Protein AF-A0A8J7X5C4-F1 (afdb_monomer_lite)

Structure (mmCIF, N/CA/C/O backbone):
data_AF-A0A8J7X5C4-F1
#
_entry.id   AF-A0A8J7X5C4-F1
#
loop_
_atom_site.group_PDB
_atom_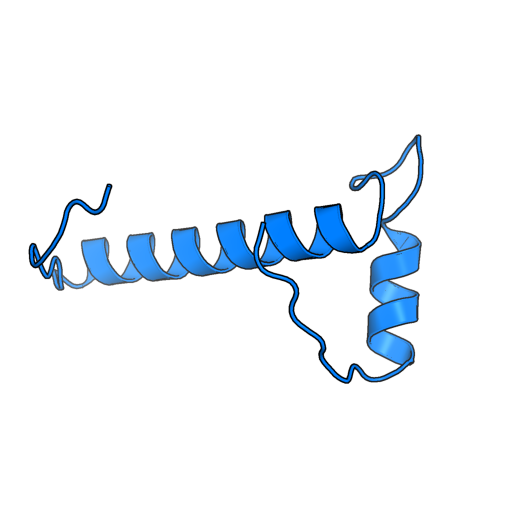site.id
_atom_site.type_symbol
_atom_site.label_atom_id
_atom_site.label_alt_id
_atom_site.label_comp_id
_atom_site.label_asym_id
_atom_site.label_entity_id
_atom_site.label_seq_id
_atom_site.pdbx_PDB_ins_code
_atom_site.Cartn_x
_atom_site.Cartn_y
_atom_site.Cartn_z
_atom_site.occupancy
_atom_site.B_iso_or_equiv
_atom_site.auth_seq_id
_atom_site.auth_comp_id
_atom_site.auth_asym_id
_atom_site.auth_atom_id
_atom_site.pdbx_PDB_model_num
ATOM 1 N N . MET A 1 1 ? 12.196 -5.081 10.752 1.00 77.31 1 MET A N 1
ATOM 2 C CA . MET A 1 1 ? 10.883 -5.213 10.082 1.00 77.31 1 MET A CA 1
ATOM 3 C C . MET A 1 1 ? 10.488 -6.680 10.083 1.00 77.31 1 MET A C 1
ATOM 5 O O . MET A 1 1 ? 11.287 -7.475 9.591 1.00 77.31 1 MET A O 1
ATOM 9 N N . PRO A 1 2 ? 9.326 -7.049 10.645 1.00 85.81 2 PRO A N 1
ATOM 10 C CA . PRO A 1 2 ? 8.818 -8.412 10.534 1.00 85.81 2 PRO A CA 1
ATOM 11 C C . PRO A 1 2 ? 8.595 -8.759 9.058 1.00 85.81 2 PRO A C 1
ATOM 13 O O . PRO A 1 2 ? 8.205 -7.900 8.264 1.00 85.81 2 PRO A O 1
ATOM 16 N N . ARG A 1 3 ? 8.885 -10.006 8.683 1.00 87.81 3 ARG A N 1
ATOM 17 C CA . ARG A 1 3 ? 8.584 -10.523 7.345 1.00 87.81 3 ARG A CA 1
ATOM 18 C C . ARG A 1 3 ? 7.255 -11.256 7.398 1.00 87.81 3 ARG A C 1
ATOM 20 O O . ARG A 1 3 ? 7.026 -12.041 8.311 1.00 87.81 3 ARG A O 1
ATOM 27 N N . VAL A 1 4 ? 6.414 -11.001 6.407 1.00 86.81 4 VAL A N 1
ATOM 28 C CA . VAL A 1 4 ? 5.131 -11.679 6.230 1.00 86.81 4 VAL A CA 1
ATOM 29 C C . VAL A 1 4 ? 5.146 -12.316 4.848 1.00 86.81 4 VAL A C 1
ATOM 31 O O . VAL A 1 4 ? 5.617 -11.694 3.895 1.00 86.81 4 VAL A O 1
ATOM 34 N N . CYS A 1 5 ? 4.674 -13.556 4.755 1.00 90.06 5 CYS A N 1
ATOM 35 C CA . CYS A 1 5 ? 4.461 -14.248 3.491 1.00 90.06 5 CYS A CA 1
ATOM 36 C C . CYS A 1 5 ? 2.953 -14.384 3.286 1.00 90.06 5 CYS A C 1
ATOM 38 O O . CYS A 1 5 ? 2.250 -14.778 4.216 1.00 90.06 5 CYS A O 1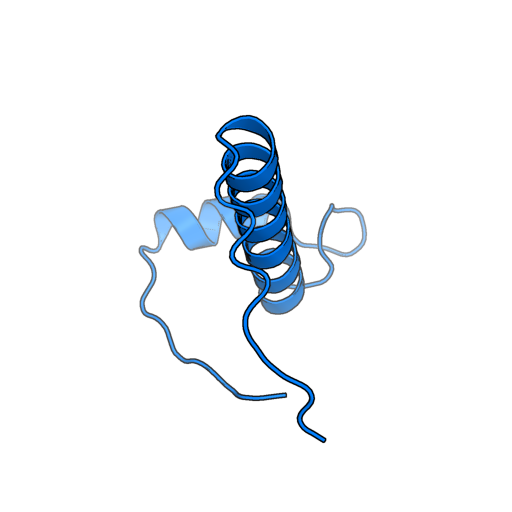
ATOM 40 N N . VAL A 1 6 ? 2.461 -14.016 2.107 1.00 88.69 6 VAL A N 1
ATOM 41 C CA . VAL A 1 6 ? 1.036 -14.073 1.769 1.00 88.69 6 VAL A CA 1
ATOM 42 C C . VAL A 1 6 ? 0.886 -14.605 0.351 1.00 88.69 6 VAL A C 1
ATOM 44 O O . VAL A 1 6 ? 1.703 -14.292 -0.516 1.00 88.69 6 VAL A O 1
ATOM 47 N N . GLU A 1 7 ? -0.159 -15.388 0.114 1.00 93.75 7 GLU A N 1
ATOM 48 C CA . GLU A 1 7 ? -0.535 -15.816 -1.231 1.00 93.75 7 GLU A CA 1
ATOM 49 C C . GLU A 1 7 ? -1.511 -14.805 -1.830 1.00 93.75 7 GLU A C 1
ATOM 51 O O . GLU A 1 7 ? -2.464 -14.376 -1.177 1.00 93.75 7 GLU A O 1
ATOM 56 N N . VAL A 1 8 ? -1.261 -14.400 -3.075 1.00 91.31 8 VAL A N 1
ATOM 57 C CA . VAL A 1 8 ? -2.054 -13.383 -3.769 1.00 91.31 8 VAL A CA 1
ATOM 58 C C . VAL A 1 8 ? -2.378 -13.889 -5.173 1.00 91.31 8 VAL A C 1
ATOM 60 O O . VAL A 1 8 ? -1.484 -14.411 -5.842 1.00 91.31 8 VAL A O 1
ATOM 63 N 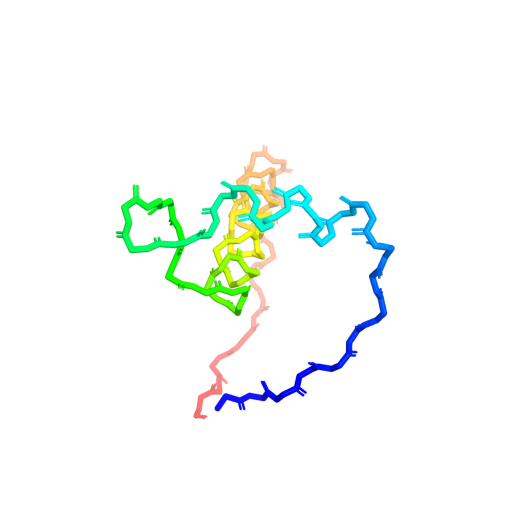N . PRO A 1 9 ? -3.621 -13.727 -5.657 1.00 96.38 9 PRO A N 1
ATOM 64 C CA . PRO A 1 9 ? -3.950 -14.041 -7.039 1.00 96.38 9 PRO A CA 1
ATOM 65 C C . PRO A 1 9 ? -3.086 -13.253 -8.032 1.00 96.38 9 PRO A C 1
ATOM 67 O O . PRO A 1 9 ? -2.867 -12.053 -7.857 1.00 96.38 9 PRO A O 1
ATOM 70 N N . GLN A 1 10 ? -2.669 -13.907 -9.120 1.00 94.00 10 GLN A N 1
ATOM 71 C CA . GLN A 1 10 ? -1.783 -13.312 -10.130 1.00 94.00 10 GLN A CA 1
ATOM 72 C C . GLN A 1 10 ? -2.322 -11.989 -10.694 1.00 94.00 10 GLN A C 1
ATOM 74 O O . GLN A 1 10 ? -1.582 -11.017 -10.784 1.00 94.00 10 GLN A O 1
ATOM 79 N N . HIS A 1 11 ? -3.622 -11.917 -10.993 1.00 95.44 11 HIS A N 1
ATOM 80 C CA . HIS A 1 11 ? -4.230 -10.709 -11.558 1.00 95.44 11 HIS A CA 1
ATOM 81 C C . HIS A 1 11 ? -4.078 -9.477 -10.647 1.00 95.44 11 HIS A C 1
ATOM 83 O O . HIS A 1 11 ? -3.891 -8.368 -11.138 1.00 95.44 11 HIS A O 1
ATOM 89 N N . ILE A 1 12 ? -4.086 -9.666 -9.322 1.00 92.19 12 ILE A N 1
ATOM 90 C CA . ILE A 1 12 ? -3.863 -8.579 -8.360 1.00 92.19 12 ILE A CA 1
ATOM 91 C C . ILE A 1 12 ? -2.402 -8.128 -8.390 1.00 92.19 12 ILE A C 1
ATOM 93 O O . ILE A 1 12 ? -2.130 -6.930 -8.336 1.00 92.19 12 ILE A O 1
ATOM 97 N N . LEU A 1 13 ? -1.455 -9.066 -8.490 1.00 90.75 13 LEU A N 1
ATOM 98 C CA . LEU A 1 13 ? -0.035 -8.729 -8.624 1.00 90.75 13 LEU A CA 1
ATOM 99 C C . LEU A 1 13 ? 0.234 -7.961 -9.918 1.00 90.75 13 LEU A C 1
ATOM 101 O O . LEU A 1 13 ? 0.973 -6.978 -9.890 1.00 90.75 13 LEU A O 1
ATOM 105 N N . ASP A 1 14 ? -0.400 -8.362 -11.017 1.00 92.38 14 ASP A N 1
ATOM 106 C CA . ASP A 1 14 ? -0.277 -7.681 -12.305 1.00 92.38 14 ASP A CA 1
ATOM 107 C C . ASP A 1 14 ? -0.827 -6.248 -12.226 1.00 92.38 14 ASP A C 1
ATOM 109 O O . ASP A 1 14 ? -0.191 -5.303 -12.703 1.00 92.38 14 ASP A O 1
ATOM 113 N N . ASP A 1 15 ? -1.974 -6.058 -11.570 1.00 90.44 15 ASP A N 1
ATOM 114 C CA . ASP A 1 15 ? -2.564 -4.735 -11.357 1.00 90.44 15 ASP A CA 1
ATOM 115 C C . ASP A 1 15 ? -1.706 -3.852 -10.444 1.00 90.44 15 ASP A C 1
ATOM 117 O O . ASP A 1 15 ? -1.476 -2.680 -10.753 1.00 90.44 15 ASP A O 1
ATOM 121 N N . LEU A 1 16 ? -1.150 -4.405 -9.364 1.00 88.62 16 LEU A N 1
ATOM 122 C CA . LEU A 1 16 ? -0.195 -3.689 -8.516 1.00 88.62 16 LEU A CA 1
ATOM 123 C C . LEU A 1 16 ? 1.079 -3.330 -9.293 1.00 88.62 16 LEU A C 1
ATOM 125 O O . LEU A 1 16 ? 1.572 -2.206 -9.183 1.00 88.62 16 LEU A O 1
ATOM 129 N N . GLY A 1 17 ? 1.574 -4.240 -10.133 1.00 88.12 17 GLY A N 1
ATOM 130 C CA . GLY A 1 17 ? 2.743 -4.045 -10.992 1.00 88.12 17 GLY A CA 1
ATOM 131 C C . GLY A 1 17 ? 2.590 -2.873 -11.963 1.00 88.12 17 GLY A C 1
A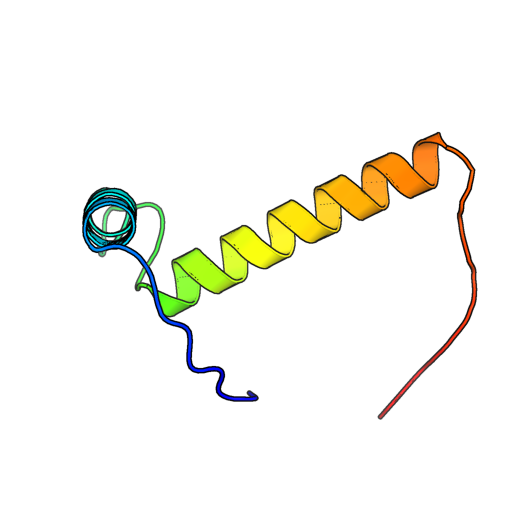TOM 132 O O . GLY A 1 17 ? 3.540 -2.115 -12.188 1.00 88.12 17 GLY A O 1
ATOM 133 N N . LYS A 1 18 ? 1.375 -2.624 -12.472 1.00 89.50 18 LYS A N 1
ATOM 134 C CA . LYS A 1 18 ? 1.090 -1.440 -13.304 1.00 89.50 18 LYS A CA 1
ATOM 135 C C . LYS A 1 18 ? 1.387 -0.130 -12.572 1.00 89.50 18 LYS A C 1
ATOM 137 O O . LYS A 1 18 ? 1.739 0.842 -13.237 1.00 89.50 18 LYS A O 1
ATOM 142 N N . HIS A 1 19 ? 1.343 -0.110 -11.240 1.00 86.69 19 HIS A N 1
ATOM 143 C CA . HIS A 1 19 ? 1.578 1.069 -10.401 1.00 86.69 19 HIS A CA 1
ATOM 144 C C . HIS A 1 19 ? 2.971 1.136 -9.748 1.00 86.69 19 HIS A C 1
ATOM 146 O O . HIS A 1 19 ? 3.244 2.106 -9.040 1.00 86.69 19 HIS A O 1
ATOM 152 N N . ILE A 1 20 ? 3.849 0.162 -10.011 1.00 89.19 20 ILE A N 1
ATOM 153 C CA . ILE A 1 20 ? 5.218 0.084 -9.472 1.00 89.19 20 ILE A CA 1
ATOM 154 C C . ILE A 1 20 ? 6.259 0.457 -10.544 1.00 89.19 20 ILE A C 1
ATOM 156 O O . ILE A 1 20 ? 6.114 0.074 -11.711 1.00 89.19 20 ILE A O 1
ATOM 160 N N . GLY A 1 21 ? 7.293 1.204 -10.150 1.00 82.31 21 GLY A N 1
ATOM 161 C CA . GLY A 1 21 ? 8.419 1.636 -10.989 1.00 82.31 21 GLY A CA 1
ATOM 162 C C . GLY A 1 21 ? 8.940 3.023 -10.597 1.00 82.31 21 GLY A C 1
ATOM 163 O O . GLY A 1 21 ? 8.261 3.739 -9.865 1.00 82.31 21 GLY A O 1
ATOM 164 N N . ASP A 1 22 ? 10.113 3.405 -11.108 1.00 72.31 22 ASP A N 1
ATOM 165 C CA . ASP A 1 22 ? 10.814 4.642 -10.713 1.00 72.31 22 ASP A CA 1
ATOM 166 C C . ASP A 1 22 ? 10.009 5.926 -10.991 1.00 72.31 22 ASP A C 1
ATOM 168 O O . ASP A 1 22 ? 10.017 6.843 -10.175 1.00 72.31 22 ASP A O 1
ATOM 172 N N . ASP A 1 23 ? 9.228 5.955 -12.077 1.00 74.75 23 ASP A N 1
ATOM 173 C CA . ASP A 1 23 ? 8.321 7.067 -12.419 1.00 74.75 23 ASP A CA 1
ATOM 174 C C . ASP A 1 23 ? 6.866 6.840 -11.957 1.00 74.75 23 ASP A C 1
ATOM 176 O O . ASP A 1 23 ? 5.935 7.513 -12.411 1.00 74.75 23 ASP A O 1
ATOM 180 N N . LYS A 1 24 ? 6.619 5.843 -11.100 1.00 77.00 24 LYS A N 1
ATOM 181 C CA . LYS A 1 24 ? 5.267 5.469 -10.661 1.00 77.00 24 LYS A CA 1
ATOM 182 C C . LYS A 1 24 ? 5.047 5.745 -9.175 1.00 77.00 24 LYS A C 1
ATOM 184 O O . LYS A 1 24 ? 5.888 6.287 -8.473 1.00 77.00 24 LYS A O 1
ATOM 189 N N . LYS A 1 25 ? 3.852 5.398 -8.688 1.00 76.31 25 LYS A N 1
ATOM 190 C CA . LYS A 1 25 ? 3.412 5.705 -7.317 1.00 76.31 25 LYS A CA 1
ATOM 191 C C . LYS A 1 25 ? 4.184 4.944 -6.237 1.00 76.31 25 LYS A C 1
ATOM 193 O O . LYS A 1 25 ? 4.124 5.360 -5.085 1.00 76.31 25 LYS A O 1
ATOM 198 N N . PHE A 1 26 ? 4.848 3.841 -6.585 1.00 86.25 26 PHE A N 1
ATOM 199 C CA . PHE A 1 26 ? 5.525 2.962 -5.634 1.00 86.25 26 PHE A CA 1
ATOM 200 C C . PHE A 1 26 ? 6.865 2.485 -6.182 1.00 86.25 26 PHE A C 1
ATOM 202 O O . PHE A 1 26 ? 6.951 2.063 -7.337 1.00 86.25 26 PHE A O 1
ATOM 209 N N . VAL A 1 27 ? 7.879 2.457 -5.317 1.00 86.38 27 VAL A N 1
ATOM 210 C CA . VAL A 1 27 ? 9.239 2.034 -5.694 1.00 86.38 27 VAL A CA 1
ATOM 211 C C . VAL A 1 27 ? 9.311 0.518 -5.905 1.00 86.38 27 VAL A C 1
ATOM 213 O O . VAL A 1 27 ? 10.013 0.024 -6.780 1.00 86.38 27 VAL A O 1
ATOM 216 N N . ASN A 1 28 ? 8.578 -0.257 -5.102 1.00 88.62 28 ASN A N 1
ATOM 217 C CA . ASN A 1 28 ? 8.513 -1.716 -5.207 1.00 88.62 28 ASN A CA 1
ATOM 218 C C . ASN A 1 28 ? 7.213 -2.260 -4.593 1.00 88.62 28 ASN A C 1
ATOM 220 O O . ASN A 1 28 ? 6.447 -1.530 -3.965 1.00 88.62 28 ASN A O 1
ATOM 224 N N . LEU A 1 29 ? 6.982 -3.569 -4.727 1.00 88.56 29 LEU A N 1
ATOM 225 C CA . LEU A 1 29 ? 5.779 -4.221 -4.201 1.00 88.56 29 LEU A CA 1
ATOM 226 C C . LEU A 1 29 ? 5.641 -4.093 -2.676 1.00 88.56 29 LEU A C 1
ATOM 228 O O . LEU A 1 29 ? 4.538 -3.905 -2.172 1.00 88.56 29 LEU A O 1
ATOM 232 N N . SER A 1 30 ? 6.751 -4.152 -1.933 1.00 89.69 30 SER A N 1
ATOM 233 C CA . SER A 1 30 ? 6.712 -3.975 -0.475 1.00 89.69 30 SER A CA 1
ATOM 234 C C . SER A 1 30 ? 6.298 -2.554 -0.090 1.00 89.69 30 SER A C 1
ATOM 236 O O . SER A 1 30 ? 5.592 -2.371 0.896 1.00 89.69 30 SER A O 1
ATOM 238 N N . ASP A 1 31 ? 6.721 -1.554 -0.858 1.00 90.50 31 ASP A N 1
ATOM 239 C CA . ASP A 1 31 ? 6.349 -0.154 -0.658 1.00 90.50 31 ASP A CA 1
ATOM 240 C C . ASP A 1 31 ? 4.866 0.100 -0.973 1.00 90.50 31 ASP A C 1
ATOM 242 O O . ASP A 1 31 ? 4.145 0.714 -0.178 1.00 90.50 31 ASP A O 1
ATOM 246 N N . ALA A 1 32 ? 4.377 -0.493 -2.068 1.00 90.81 32 ALA A N 1
ATOM 247 C CA . ALA A 1 32 ? 2.960 -0.490 -2.417 1.00 90.81 32 ALA A CA 1
ATOM 248 C C . ALA A 1 32 ? 2.102 -1.114 -1.307 1.00 90.81 32 ALA A C 1
ATOM 250 O O . ALA A 1 32 ? 1.121 -0.513 -0.864 1.00 90.81 32 ALA A O 1
ATOM 251 N N . LEU A 1 33 ? 2.507 -2.285 -0.802 1.00 90.12 33 LEU A N 1
ATOM 252 C CA . LEU A 1 33 ? 1.780 -2.995 0.248 1.00 90.12 33 LEU A CA 1
ATOM 253 C C . LEU A 1 33 ? 1.774 -2.218 1.572 1.00 9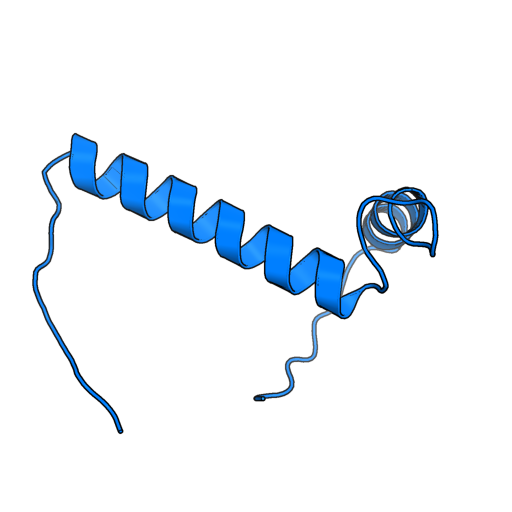0.12 33 LEU A C 1
ATOM 255 O O . LEU A 1 33 ? 0.726 -2.090 2.199 1.00 90.12 33 LEU A O 1
ATOM 259 N N . ARG A 1 34 ? 2.912 -1.642 1.984 1.00 90.56 34 ARG A N 1
ATOM 260 C CA . ARG A 1 34 ? 2.988 -0.817 3.206 1.00 90.56 34 ARG A CA 1
ATOM 261 C C . ARG A 1 34 ? 2.062 0.391 3.127 1.00 90.56 34 ARG A C 1
ATOM 263 O O . ARG A 1 34 ? 1.334 0.661 4.082 1.00 90.56 34 ARG A O 1
ATOM 270 N N . THR A 1 35 ? 2.074 1.091 1.995 1.00 91.56 35 THR A N 1
ATOM 271 C CA . THR A 1 35 ? 1.210 2.256 1.774 1.00 91.56 35 THR A CA 1
ATOM 272 C C . THR A 1 35 ? -0.267 1.865 1.771 1.00 91.56 35 THR A C 1
ATOM 274 O O . THR A 1 35 ? -1.083 2.548 2.390 1.00 91.56 35 THR A O 1
ATOM 277 N N . ALA A 1 36 ? -0.616 0.747 1.128 1.00 90.69 36 ALA A N 1
ATOM 278 C CA . ALA A 1 36 ? -1.982 0.234 1.105 1.00 90.69 36 ALA A CA 1
ATOM 279 C C . ALA A 1 36 ? -2.488 -0.112 2.515 1.00 90.69 36 ALA A C 1
ATOM 281 O O . ALA A 1 36 ? -3.559 0.353 2.903 1.00 90.69 36 ALA A O 1
ATOM 282 N N . CYS A 1 37 ? -1.695 -0.847 3.303 1.00 92.31 37 CYS A N 1
ATOM 283 C CA . CYS A 1 37 ? -2.041 -1.186 4.684 1.00 92.31 37 CYS A CA 1
ATOM 284 C C . CYS A 1 37 ? -2.214 0.066 5.551 1.00 92.31 37 CYS A C 1
ATOM 286 O O . CYS A 1 37 ? -3.193 0.160 6.285 1.00 92.31 37 CYS A O 1
ATOM 288 N N . ARG A 1 38 ? -1.310 1.052 5.441 1.00 94.25 38 ARG A N 1
ATOM 289 C CA . ARG A 1 38 ? -1.426 2.314 6.188 1.00 94.25 38 ARG A CA 1
ATOM 290 C C . ARG A 1 38 ? -2.721 3.042 5.841 1.00 94.25 38 ARG A C 1
ATOM 292 O O . ARG A 1 38 ? -3.478 3.379 6.737 1.00 94.25 38 ARG A O 1
ATOM 299 N N . LYS A 1 39 ? -3.016 3.197 4.549 1.00 93.25 39 LYS A N 1
ATOM 300 C CA . LYS A 1 39 ? -4.227 3.882 4.089 1.00 93.25 39 LYS A CA 1
ATOM 301 C C . LYS A 1 39 ? -5.507 3.172 4.537 1.00 93.25 39 LYS A C 1
ATOM 303 O O . LYS A 1 39 ? -6.485 3.839 4.852 1.00 93.25 39 LYS A O 1
ATOM 308 N N . MET A 1 40 ? -5.509 1.839 4.548 1.00 94.94 40 MET A N 1
ATOM 309 C CA . MET A 1 40 ? -6.632 1.055 5.062 1.00 94.94 40 MET A CA 1
ATOM 310 C C . MET A 1 40 ? -6.833 1.288 6.564 1.00 94.94 40 MET A C 1
ATOM 312 O O . MET A 1 40 ? -7.957 1.543 6.981 1.00 94.94 40 MET A O 1
ATOM 316 N N . LEU A 1 41 ? -5.761 1.248 7.362 1.00 93.88 41 LEU A N 1
ATOM 317 C CA . LEU A 1 41 ? -5.836 1.509 8.803 1.00 93.88 41 LEU A CA 1
ATOM 318 C C . LEU A 1 41 ? -6.287 2.944 9.095 1.00 93.88 41 LEU A C 1
ATOM 320 O O . LEU A 1 41 ? -7.224 3.127 9.859 1.00 93.88 41 LEU A O 1
ATOM 324 N N . ASP A 1 42 ? -5.735 3.939 8.398 1.00 91.75 42 ASP A N 1
ATOM 325 C CA . ASP A 1 42 ? -6.135 5.341 8.562 1.00 91.75 42 ASP A CA 1
ATOM 326 C C . ASP A 1 42 ? -7.634 5.549 8.248 1.00 91.75 42 ASP A C 1
ATOM 328 O O . ASP A 1 42 ? -8.304 6.379 8.864 1.00 91.75 42 ASP A O 1
ATOM 332 N N . GLN A 1 43 ? -8.186 4.795 7.286 1.00 93.50 43 GLN A N 1
ATOM 333 C CA . GLN A 1 43 ? -9.620 4.820 6.975 1.00 93.50 43 GLN A CA 1
ATOM 334 C C . GLN A 1 43 ? -10.468 4.202 8.087 1.00 93.50 43 GLN A C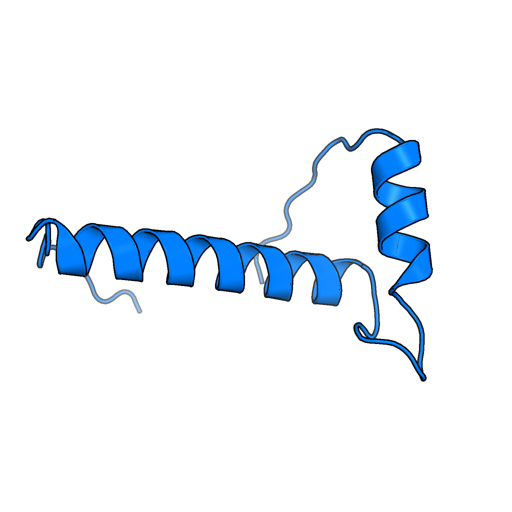 1
ATOM 336 O O . GLN A 1 43 ? -11.519 4.756 8.410 1.00 93.50 43 GLN A O 1
ATOM 341 N N . LEU A 1 44 ? -10.030 3.079 8.658 1.00 91.75 44 LEU A N 1
ATOM 342 C CA . LEU A 1 44 ? -10.711 2.438 9.783 1.00 91.75 44 LEU A CA 1
ATOM 343 C C . LEU A 1 44 ? -10.678 3.341 11.021 1.00 91.75 44 LEU A C 1
ATOM 345 O O . LEU A 1 44 ? -11.733 3.620 11.584 1.00 91.75 44 LEU A O 1
ATOM 349 N N . ASP A 1 45 ? -9.521 3.920 11.340 1.00 88.44 45 ASP A N 1
ATOM 350 C CA . ASP A 1 45 ? -9.355 4.864 12.449 1.00 88.44 45 ASP A CA 1
ATOM 351 C C . ASP A 1 45 ? -10.269 6.090 12.287 1.00 88.44 45 ASP A C 1
ATOM 353 O O . ASP A 1 45 ? -10.914 6.541 13.237 1.00 88.44 45 ASP A O 1
ATOM 357 N N . ALA A 1 46 ? -10.378 6.630 11.067 1.00 88.50 46 ALA A N 1
ATOM 358 C CA . ALA A 1 46 ? -11.270 7.752 10.780 1.00 88.50 46 ALA A CA 1
ATOM 359 C C . ALA A 1 46 ? -12.757 7.387 10.943 1.00 88.50 46 ALA A C 1
ATOM 361 O O . ALA A 1 46 ? -13.568 8.247 11.302 1.00 88.50 46 ALA A O 1
ATOM 362 N N . ILE A 1 47 ? -13.137 6.136 10.668 1.00 88.19 47 ILE A N 1
ATOM 363 C CA . ILE A 1 47 ? -14.498 5.635 10.892 1.00 88.19 47 ILE A CA 1
ATOM 364 C C . ILE A 1 47 ? -14.752 5.466 12.391 1.00 88.19 47 ILE A C 1
ATOM 366 O O . ILE A 1 47 ? -15.776 5.946 12.881 1.00 88.19 47 ILE A O 1
ATOM 370 N N . ASP A 1 48 ? -13.821 4.859 13.123 1.00 82.06 48 ASP A N 1
ATOM 371 C CA . ASP A 1 48 ? -13.954 4.619 14.561 1.00 82.06 48 ASP A CA 1
ATOM 372 C C . ASP A 1 48 ? -14.054 5.929 15.354 1.00 82.06 48 ASP A C 1
ATOM 374 O O . ASP A 1 48 ? -14.922 6.062 16.224 1.00 82.06 48 ASP A O 1
ATOM 378 N N . GLN A 1 49 ? -13.284 6.955 14.971 1.00 83.06 49 GLN A N 1
ATOM 379 C CA . GLN A 1 49 ? -13.397 8.308 15.532 1.00 83.06 49 GLN A CA 1
ATOM 380 C C . GLN A 1 49 ? -14.779 8.935 15.301 1.00 83.06 49 GLN A C 1
ATOM 382 O O . GLN A 1 49 ? -15.318 9.592 16.191 1.00 83.06 49 GLN A O 1
ATOM 387 N N . ARG A 1 50 ? -15.376 8.735 14.118 1.00 78.62 50 ARG A N 1
ATOM 388 C CA . ARG A 1 50 ? -16.712 9.267 13.786 1.00 78.62 50 ARG A CA 1
ATOM 389 C C . ARG A 1 50 ? -17.835 8.535 14.512 1.00 78.62 50 ARG A C 1
ATOM 391 O O . ARG A 1 50 ? -18.850 9.148 14.819 1.00 78.62 50 ARG A O 1
ATOM 398 N N . GLN A 1 51 ? -17.661 7.242 14.771 1.00 78.38 51 GLN A N 1
ATOM 399 C CA . GLN A 1 51 ? -18.635 6.401 15.472 1.00 78.38 51 GLN A CA 1
ATOM 400 C C . GLN A 1 51 ? -18.484 6.460 17.004 1.00 78.38 51 GLN A C 1
ATOM 402 O O . GLN A 1 51 ? -19.225 5.791 17.719 1.00 78.38 51 GLN A O 1
ATOM 407 N N . GLY A 1 52 ? -17.535 7.250 17.527 1.00 68.94 52 GLY A N 1
ATOM 408 C CA . GLY A 1 52 ? -17.298 7.402 18.965 1.00 68.94 52 GLY A CA 1
ATOM 409 C C . GLY A 1 52 ? -16.630 6.191 19.628 1.00 68.94 52 GLY A C 1
ATOM 410 O O . GLY A 1 52 ? -16.561 6.137 20.855 1.00 68.94 52 GLY A O 1
ATOM 411 N N . ARG A 1 53 ? -16.110 5.233 18.847 1.00 61.53 53 ARG A N 1
ATOM 412 C CA . ARG A 1 53 ? -15.326 4.085 19.332 1.00 61.53 53 ARG A CA 1
ATOM 413 C C . ARG A 1 53 ? -13.856 4.469 19.470 1.00 61.53 53 ARG A C 1
ATOM 415 O O . ARG A 1 53 ? -12.978 3.844 18.891 1.00 61.53 53 ARG A O 1
ATOM 422 N N . THR A 1 54 ? -13.567 5.509 20.243 1.00 58.81 54 THR A N 1
ATOM 423 C CA . THR A 1 54 ? -12.184 5.754 20.656 1.00 58.81 54 THR A CA 1
ATOM 424 C C . THR A 1 54 ? -11.912 4.860 21.853 1.00 58.81 54 THR A C 1
ATOM 426 O O . THR A 1 54 ? -12.007 5.307 22.997 1.00 58.81 54 THR A O 1
ATOM 429 N N . ASP A 1 55 ? -11.605 3.589 21.599 1.00 58.38 55 ASP A N 1
ATOM 430 C CA . ASP A 1 55 ? -10.977 2.758 22.616 1.00 58.38 55 ASP A CA 1
ATOM 431 C C . ASP A 1 55 ? -9.577 3.338 22.851 1.00 58.38 55 ASP A C 1
ATOM 433 O O . ASP A 1 55 ? -8.605 3.064 22.151 1.00 58.38 55 ASP A O 1
ATOM 437 N N . LYS A 1 56 ? -9.498 4.275 23.800 1.00 59.34 56 LYS A N 1
ATOM 438 C CA . LYS A 1 56 ? -8.241 4.639 24.438 1.00 59.34 56 LYS A CA 1
ATOM 439 C C . LYS A 1 56 ? -7.835 3.447 25.294 1.00 59.34 56 LYS A C 1
ATOM 441 O O . LYS A 1 56 ? -7.992 3.507 26.510 1.00 59.34 56 LYS A O 1
ATOM 446 N N . ASN A 1 57 ? -7.318 2.390 24.686 1.00 48.66 57 ASN A N 1
ATOM 447 C CA . ASN A 1 57 ? -6.673 1.353 25.461 1.00 48.66 57 ASN A CA 1
ATOM 448 C C . ASN A 1 57 ? -5.438 0.802 24.748 1.00 48.66 57 ASN A C 1
ATOM 450 O O . ASN A 1 57 ? -5.530 0.064 23.779 1.00 48.66 57 ASN A O 1
ATOM 454 N N . GLU A 1 58 ? -4.292 1.190 25.319 1.00 52.34 58 GLU A N 1
ATOM 455 C CA . GLU A 1 58 ? -3.060 0.399 25.410 1.00 52.34 58 GLU A CA 1
ATOM 456 C C . GLU A 1 58 ? -2.276 0.120 24.106 1.00 52.34 58 GLU A C 1
ATOM 458 O O . GLU A 1 58 ? -2.795 -0.291 23.086 1.00 52.34 58 GLU A O 1
ATOM 463 N N . SER A 1 59 ? -0.956 0.256 24.049 1.00 44.62 59 SER A N 1
ATOM 464 C CA . SER A 1 59 ? 0.034 0.620 25.053 1.00 44.62 59 SER A CA 1
ATOM 465 C C . SER A 1 59 ? 1.376 0.815 24.341 1.00 44.62 59 SER A C 1
ATOM 467 O O . SER A 1 59 ? 1.652 0.279 23.269 1.00 44.62 59 SER A O 1
ATOM 469 N N . LYS A 1 60 ? 2.232 1.617 24.972 1.00 51.62 60 LYS A N 1
ATOM 470 C CA . LYS A 1 60 ? 3.670 1.631 24.730 1.00 51.62 60 LYS A CA 1
ATOM 471 C C . LYS A 1 60 ? 4.213 0.198 24.721 1.00 51.62 60 LYS A C 1
ATOM 473 O O . LYS A 1 60 ? 4.051 -0.519 25.700 1.00 51.62 60 LYS A O 1
ATOM 478 N N . THR A 1 61 ? 4.951 -0.170 23.690 1.00 43.78 61 THR A N 1
ATOM 479 C CA . THR A 1 61 ? 6.110 -1.072 23.769 1.00 43.78 61 THR A CA 1
ATOM 480 C C . THR A 1 61 ? 6.982 -0.615 22.599 1.00 43.78 61 THR A C 1
ATOM 482 O O . THR A 1 61 ? 6.531 -0.645 21.460 1.00 43.78 61 THR A O 1
ATOM 485 N N . GLY A 1 62 ? 8.085 0.094 22.826 1.00 38.94 62 GLY A N 1
ATOM 486 C CA . GLY A 1 62 ? 9.243 -0.385 23.572 1.00 38.94 62 GLY A CA 1
ATOM 487 C C . GLY A 1 62 ? 10.274 -0.774 22.529 1.00 38.94 62 GLY A C 1
ATOM 488 O O . GLY A 1 62 ? 10.071 -1.843 21.921 1.00 38.94 62 GLY A O 1
#

Sequence (62 aa):
MPRVCVEVPQHILDDLGKHIGDDKKFVNLSDALRTACRKMLDQLDAIDQRQGRTDKNESKTG

Radius of gyration: 15.73 Å; chains: 1; bounding box: 30×25×39 Å

Secondary structure (DSSP, 8-state):
---------HHHHHHHHHTBSTTSSBSSHHHHHHHHHHHHHHHHHHHHHHTT----------

Foldseek 3Di:
DDDDDDDDDPVVVVVVVVQEDPPHPAPDPVRSVVVVVVVVVVVVVVVCVVVVVPPPDDDDDD

pLDDT: mean 81.96, std 14.68, range [38.94, 96.38]